Protein AF-A0A2E1Z6Z1-F1 (afdb_monomer)

Foldseek 3Di:
DPPDPVVVVVVVVVVVPDPPPPVVPVLPAAPFALVCLCVVQQVVLVCLLVVDDPDDDPVSVVSNVVSVVSNVVSLVSQCCFHPDDCRNVVSPDPVSNVVSVVD

Sequence (103 aa):
MIKKVNIFIILAIILLAQPAQLQDRDVSLPLLTVKEVMDAIITPMSAIIWGAYELE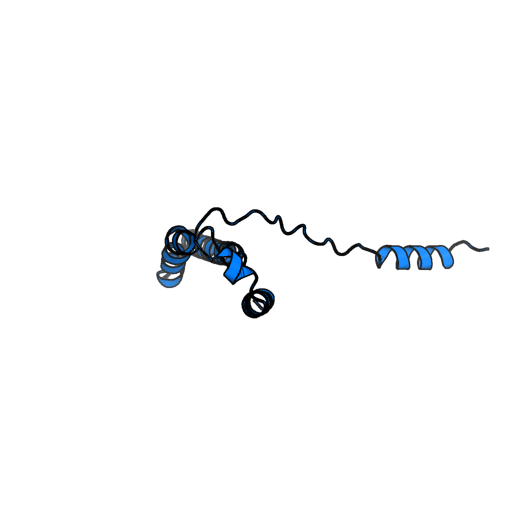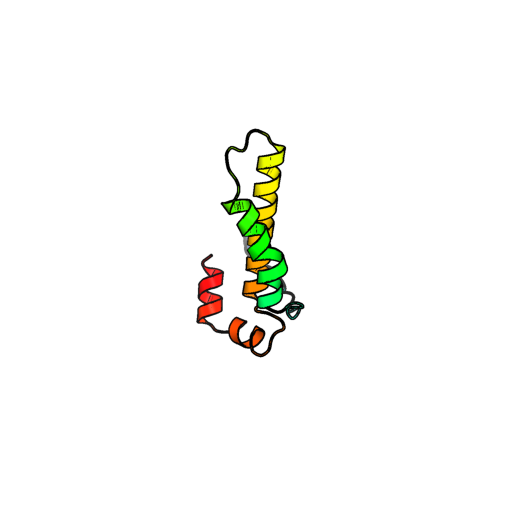TDGEWQEVSNAALAVIAAGDLLAKGGAGAGETAAAVELDWQRYNNQM

pLDDT: mean 85.5, std 17.51, range [41.66, 98.75]

Nearest PDB structures (foldseek):
  2n39-assembly1_A  TM=5.178E-01  e=4.471E+00  Homo sapiens
  5xxb-assembly1_g  TM=5.477E-01  e=9.779E+00  Toxoplasma gondii

Structure (mmCIF, N/CA/C/O backbone):
data_AF-A0A2E1Z6Z1-F1
#
_entry.id   AF-A0A2E1Z6Z1-F1
#
loop_
_atom_site.group_PDB
_atom_site.id
_atom_site.type_symbol
_atom_site.label_atom_id
_atom_site.label_alt_id
_atom_site.label_comp_id
_atom_site.label_asym_id
_atom_site.label_entity_id
_atom_site.label_seq_id
_atom_site.pdbx_PDB_ins_code
_atom_site.Cartn_x
_atom_site.Cartn_y
_atom_site.Car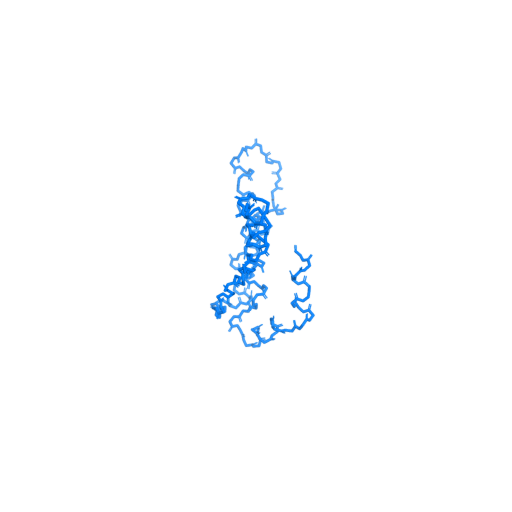tn_z
_atom_site.occupancy
_atom_site.B_iso_or_equiv
_atom_site.auth_seq_id
_atom_site.auth_comp_id
_atom_site.auth_asym_id
_atom_site.auth_atom_id
_atom_site.pdb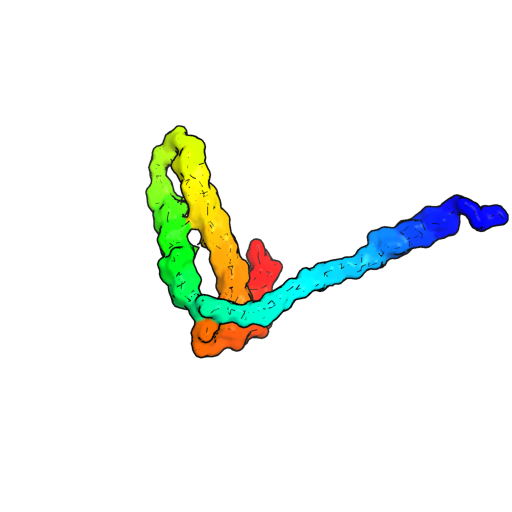x_PDB_model_num
ATOM 1 N N . MET A 1 1 ? 0.294 59.386 -16.805 1.00 46.84 1 MET A N 1
ATOM 2 C CA . MET A 1 1 ? -0.665 58.790 -15.842 1.00 46.84 1 MET A CA 1
ATOM 3 C C . MET A 1 1 ? -0.658 57.251 -15.897 1.00 46.84 1 MET A C 1
ATOM 5 O O . MET A 1 1 ? -1.688 56.620 -15.701 1.00 46.84 1 MET A O 1
ATOM 9 N N . ILE A 1 2 ? 0.512 56.627 -16.103 1.00 56.66 2 ILE A N 1
ATOM 10 C CA . ILE A 1 2 ? 0.689 55.164 -16.046 1.00 56.66 2 ILE A CA 1
ATOM 11 C C . ILE A 1 2 ? 0.794 54.788 -14.568 1.00 56.66 2 ILE A C 1
ATOM 13 O O . ILE A 1 2 ? 1.902 54.747 -14.048 1.00 56.66 2 ILE A O 1
ATOM 17 N N . LYS A 1 3 ? -0.310 54.695 -13.817 1.00 58.50 3 LYS A N 1
ATOM 18 C CA . LYS A 1 3 ? -0.148 54.589 -12.350 1.00 58.50 3 LYS A CA 1
ATOM 19 C C . LYS A 1 3 ? -1.004 53.592 -11.594 1.00 58.50 3 LYS A C 1
ATOM 21 O O . LYS A 1 3 ? -0.663 53.336 -10.451 1.00 58.50 3 LYS A O 1
ATOM 26 N N . LYS A 1 4 ? -2.062 53.006 -12.158 1.00 53.53 4 LYS A N 1
ATOM 27 C CA . LYS A 1 4 ? -2.850 52.011 -11.401 1.00 53.53 4 LYS A CA 1
ATOM 28 C C . LYS A 1 4 ? -3.223 50.795 -12.241 1.00 53.53 4 LYS A C 1
ATOM 30 O O . LYS A 1 4 ? -2.857 49.689 -11.877 1.00 53.53 4 LYS A O 1
ATOM 35 N N . VAL A 1 5 ? -3.818 51.001 -13.418 1.00 59.00 5 VAL A N 1
ATOM 36 C CA . VAL A 1 5 ? -4.289 49.896 -14.280 1.00 59.00 5 VAL A CA 1
ATOM 37 C C . VAL A 1 5 ? -3.143 48.997 -14.775 1.00 59.00 5 VAL A C 1
ATOM 39 O O . VAL A 1 5 ? -3.232 47.784 -14.636 1.00 59.00 5 VAL A O 1
ATOM 42 N N . ASN A 1 6 ? -2.019 49.564 -15.234 1.00 59.31 6 ASN A N 1
ATOM 43 C CA . ASN A 1 6 ? -0.860 48.754 -15.647 1.00 59.31 6 ASN A CA 1
ATOM 44 C C . ASN A 1 6 ? -0.209 47.990 -14.485 1.00 59.31 6 ASN A C 1
ATOM 46 O O . ASN A 1 6 ? 0.312 46.905 -14.704 1.00 59.31 6 ASN A O 1
ATOM 50 N N . ILE A 1 7 ? -0.258 48.521 -13.258 1.00 62.66 7 ILE A N 1
ATOM 51 C CA . ILE A 1 7 ? 0.269 47.827 -12.074 1.00 62.66 7 ILE A CA 1
ATOM 52 C C . ILE A 1 7 ? -0.588 46.602 -11.746 1.00 62.66 7 ILE A C 1
ATOM 54 O O . ILE A 1 7 ? -0.031 45.540 -11.495 1.00 62.66 7 ILE A O 1
ATOM 58 N N . PHE A 1 8 ? -1.919 46.714 -11.816 1.00 62.41 8 PHE A N 1
ATOM 59 C CA . PHE A 1 8 ? -2.808 45.570 -11.587 1.00 62.41 8 PHE A CA 1
ATOM 60 C C . PHE A 1 8 ? -2.640 44.476 -12.647 1.00 62.41 8 PHE A C 1
ATOM 62 O O . PHE A 1 8 ? -2.663 43.299 -12.303 1.00 62.41 8 PHE A O 1
ATOM 69 N N . ILE A 1 9 ? -2.407 44.846 -13.910 1.00 68.06 9 ILE A N 1
ATOM 70 C CA . ILE A 1 9 ? -2.177 43.878 -14.994 1.00 68.06 9 ILE A CA 1
ATOM 71 C C . ILE A 1 9 ? -0.837 43.155 -14.809 1.00 68.06 9 ILE A C 1
ATOM 73 O O . ILE A 1 9 ? -0.779 41.935 -14.918 1.00 68.06 9 ILE A O 1
ATOM 77 N N . ILE A 1 10 ? 0.232 43.881 -14.470 1.00 66.94 10 ILE A N 1
ATOM 78 C CA . ILE A 1 10 ? 1.548 43.277 -14.213 1.00 66.94 10 ILE A CA 1
ATOM 79 C C . ILE A 1 10 ? 1.488 42.357 -12.986 1.00 66.94 10 ILE A C 1
ATOM 81 O O . ILE A 1 10 ? 2.024 41.253 -13.020 1.00 66.94 10 ILE A O 1
ATOM 85 N N . LEU A 1 11 ? 0.782 42.767 -11.928 1.00 65.50 11 LEU A N 1
ATOM 86 C CA . LEU A 1 11 ? 0.615 41.957 -10.723 1.00 65.50 11 LEU A CA 1
ATOM 87 C C . LEU A 1 11 ? -0.208 40.686 -10.991 1.00 65.50 11 LEU A C 1
ATOM 89 O O . LEU A 1 11 ? 0.137 39.626 -10.479 1.00 65.50 11 LEU A O 1
ATOM 93 N N . ALA A 1 12 ? -1.238 40.767 -11.839 1.00 64.25 12 ALA A N 1
ATOM 94 C CA . ALA A 1 12 ? -2.027 39.608 -12.258 1.00 64.25 12 ALA A CA 1
ATOM 95 C C . ALA A 1 12 ? -1.209 38.611 -13.100 1.00 64.25 12 ALA A C 1
ATOM 97 O O . ALA A 1 12 ? -1.369 37.404 -12.944 1.00 64.25 12 ALA A O 1
ATOM 98 N N . ILE A 1 13 ? -0.297 39.099 -13.947 1.00 63.03 13 ILE A N 1
ATOM 99 C CA . ILE A 1 13 ? 0.589 38.246 -14.756 1.00 63.03 13 ILE A CA 1
ATOM 100 C C . ILE A 1 13 ? 1.635 37.543 -13.877 1.00 63.03 13 ILE A C 1
ATOM 102 O O . ILE A 1 13 ? 1.914 36.366 -14.085 1.00 63.03 13 ILE A O 1
ATOM 106 N N . ILE A 1 14 ? 2.171 38.225 -12.858 1.00 64.44 14 ILE A N 1
ATOM 107 C CA . ILE A 1 14 ? 3.122 37.626 -11.905 1.00 64.44 14 ILE A CA 1
ATOM 108 C C . ILE A 1 14 ? 2.434 36.563 -11.033 1.00 64.44 14 ILE A C 1
ATOM 110 O O . ILE A 1 14 ? 3.045 35.544 -10.725 1.00 64.44 14 ILE A O 1
ATOM 114 N N . LEU A 1 15 ? 1.155 36.752 -10.683 1.00 60.25 15 LEU A N 1
ATOM 115 C CA . LEU A 1 15 ? 0.396 35.784 -9.883 1.00 60.25 15 LEU A CA 1
ATOM 116 C C . LEU A 1 15 ? 0.096 34.475 -10.637 1.00 60.25 15 LEU A C 1
ATOM 118 O O . LEU A 1 15 ? -0.055 33.434 -10.004 1.00 60.25 15 LEU A O 1
ATOM 122 N N . LEU A 1 16 ? 0.019 34.525 -11.971 1.00 58.66 16 LEU A N 1
ATOM 123 C CA . LEU A 1 16 ? -0.178 33.356 -12.839 1.00 58.66 16 LEU A CA 1
ATOM 124 C C . LEU A 1 16 ? 1.136 32.644 -13.192 1.00 58.66 16 LEU A C 1
ATOM 126 O O . LEU A 1 16 ? 1.113 31.495 -13.619 1.00 58.66 16 LEU A O 1
ATOM 130 N N . ALA A 1 17 ? 2.278 33.306 -12.998 1.00 55.56 17 ALA A N 1
ATOM 131 C CA . ALA A 1 17 ? 3.609 32.757 -13.232 1.00 55.56 17 ALA A CA 1
ATOM 132 C C . ALA A 1 17 ? 4.185 32.095 -11.971 1.00 55.56 17 ALA A C 1
ATOM 134 O O . ALA A 1 17 ? 5.389 32.175 -11.722 1.00 55.56 17 ALA A O 1
ATOM 135 N N . GLN A 1 18 ? 3.341 31.452 -11.156 1.00 60.34 18 GLN A N 1
ATOM 136 C CA . GLN A 1 18 ? 3.868 30.551 -10.140 1.00 60.34 18 GLN A CA 1
ATOM 137 C C . GLN A 1 18 ? 4.558 29.409 -10.889 1.00 60.34 18 GLN A C 1
ATOM 139 O O . GLN A 1 18 ? 3.891 28.733 -11.679 1.00 60.34 18 GLN A O 1
ATOM 144 N N . PRO A 1 19 ? 5.876 29.193 -10.711 1.00 59.72 19 PRO A N 1
ATOM 145 C CA . PRO A 1 19 ? 6.468 27.960 -11.186 1.00 59.72 19 PRO A CA 1
ATOM 146 C C . PRO A 1 19 ? 5.665 26.853 -10.516 1.00 59.72 19 PRO A C 1
ATOM 148 O O . PRO A 1 19 ? 5.560 26.839 -9.287 1.00 59.72 19 PRO A O 1
ATOM 151 N N . ALA A 1 20 ? 5.050 25.973 -11.312 1.00 57.50 20 ALA A N 1
ATOM 152 C CA . ALA A 1 20 ? 4.604 24.696 -10.789 1.00 57.50 20 ALA A CA 1
ATOM 153 C C . ALA A 1 20 ? 5.816 24.165 -10.033 1.00 57.50 20 ALA A C 1
ATOM 155 O O . ALA A 1 20 ? 6.869 23.956 -10.644 1.00 57.50 20 ALA A O 1
ATOM 156 N N . GLN A 1 21 ? 5.725 24.098 -8.704 1.00 50.97 21 GLN A N 1
ATOM 157 C CA . GLN A 1 21 ? 6.736 23.410 -7.938 1.00 50.97 21 GLN A CA 1
ATOM 158 C C . GLN A 1 21 ? 6.644 21.986 -8.459 1.00 50.97 21 GLN A C 1
ATOM 160 O O . GLN A 1 21 ? 5.727 21.243 -8.122 1.00 50.97 21 GLN A O 1
ATOM 165 N N . LEU A 1 22 ? 7.541 21.659 -9.389 1.00 46.94 22 LEU A N 1
ATOM 166 C CA . LEU A 1 22 ? 7.977 20.307 -9.624 1.00 46.94 22 LEU A CA 1
ATOM 167 C C . LEU A 1 22 ? 8.459 19.908 -8.245 1.00 46.94 22 LEU A C 1
ATOM 169 O O . LEU A 1 22 ? 9.534 20.319 -7.814 1.00 46.94 22 LEU A O 1
ATOM 173 N N . GLN A 1 23 ? 7.555 19.275 -7.500 1.00 47.25 23 GLN A N 1
ATOM 174 C CA . GLN A 1 23 ? 7.878 18.565 -6.288 1.00 47.25 23 GLN A CA 1
ATOM 175 C C . GLN A 1 23 ? 9.056 17.722 -6.720 1.00 47.25 23 GLN A C 1
ATOM 177 O O . GLN A 1 23 ? 8.904 16.889 -7.619 1.00 47.25 23 GLN A O 1
ATOM 182 N N . ASP A 1 24 ? 10.233 18.092 -6.222 1.00 41.66 24 ASP A N 1
ATOM 183 C CA . ASP A 1 24 ? 11.449 17.340 -6.422 1.00 41.66 24 ASP A CA 1
ATOM 184 C C . ASP A 1 24 ? 11.059 15.951 -5.943 1.00 41.66 24 ASP A C 1
ATOM 186 O O . ASP A 1 24 ? 10.840 15.734 -4.747 1.00 41.66 24 ASP A O 1
ATOM 190 N N . ARG A 1 25 ? 10.729 15.066 -6.893 1.00 50.31 25 ARG A N 1
ATOM 191 C CA . ARG A 1 25 ? 10.485 13.671 -6.586 1.00 50.31 25 ARG A CA 1
ATOM 192 C C . ARG A 1 25 ? 11.863 13.264 -6.166 1.00 50.31 25 ARG A C 1
ATOM 194 O O . ARG A 1 25 ? 12.680 13.005 -7.038 1.00 50.31 25 ARG A O 1
ATOM 201 N N . ASP A 1 26 ? 12.118 13.336 -4.868 1.00 52.31 26 ASP A N 1
ATOM 202 C CA 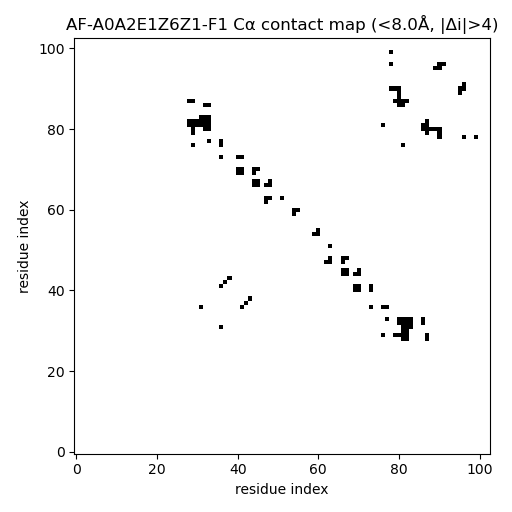. ASP A 1 26 ? 13.325 12.828 -4.270 1.00 52.31 26 ASP A CA 1
ATOM 203 C C . ASP A 1 26 ? 13.447 11.418 -4.840 1.00 52.31 26 ASP A C 1
ATOM 205 O O . ASP A 1 26 ? 12.656 10.528 -4.502 1.00 52.31 26 ASP A O 1
ATOM 209 N N . VAL A 1 27 ? 14.334 11.251 -5.831 1.00 57.69 27 VAL A N 1
ATOM 210 C CA . VAL A 1 27 ? 14.585 9.977 -6.512 1.00 57.69 27 VAL A CA 1
ATOM 211 C C . VAL A 1 27 ? 15.456 9.156 -5.567 1.00 57.69 27 VAL A C 1
ATOM 213 O O . VAL A 1 27 ? 16.487 8.599 -5.931 1.00 57.69 27 VAL A O 1
ATOM 216 N N . SER A 1 28 ? 15.065 9.145 -4.297 1.00 71.62 28 SER A N 1
ATOM 217 C CA . SER A 1 28 ? 15.577 8.252 -3.299 1.00 71.62 28 SER A CA 1
ATOM 218 C C . SER A 1 28 ? 15.134 6.870 -3.739 1.00 71.62 28 SER A C 1
ATOM 220 O O . SER A 1 28 ? 13.939 6.586 -3.881 1.00 71.62 28 SER A O 1
ATOM 222 N N . LEU A 1 29 ? 16.126 6.045 -4.066 1.00 82.19 29 LEU A N 1
ATOM 223 C CA . LEU A 1 29 ? 15.896 4.659 -4.426 1.00 82.19 29 LEU A CA 1
ATOM 224 C C . LEU A 1 29 ? 15.136 3.980 -3.280 1.00 82.19 29 LEU A C 1
ATOM 226 O O . LEU A 1 29 ? 15.449 4.239 -2.112 1.00 82.19 29 LEU A O 1
ATOM 230 N N . PRO A 1 30 ? 14.155 3.114 -3.584 1.00 92.25 30 PRO A N 1
ATOM 231 C CA . PRO A 1 30 ? 13.463 2.372 -2.546 1.00 92.25 30 PRO A CA 1
ATOM 232 C C . PRO A 1 30 ? 14.470 1.631 -1.658 1.00 92.25 30 PRO A C 1
ATOM 234 O O . PRO A 1 30 ? 15.379 0.970 -2.157 1.00 92.25 30 PRO A O 1
ATOM 237 N N . LEU A 1 31 ? 14.317 1.767 -0.341 1.00 94.25 31 LEU A N 1
ATOM 238 C CA . LEU A 1 31 ? 15.172 1.089 0.641 1.00 94.25 31 LEU A CA 1
ATOM 239 C C . LEU A 1 31 ? 14.719 -0.348 0.908 1.00 94.25 31 LEU A C 1
ATOM 241 O O . LEU A 1 31 ? 15.529 -1.192 1.276 1.00 94.25 31 LEU A O 1
ATOM 245 N N . LEU A 1 32 ? 13.421 -0.599 0.747 1.00 96.69 32 LEU A N 1
ATOM 246 C CA . LEU A 1 32 ? 12.772 -1.879 0.997 1.00 96.69 32 LEU A CA 1
ATOM 247 C C . LEU A 1 32 ? 12.329 -2.489 -0.328 1.00 96.69 32 LEU A C 1
ATOM 249 O O . LEU A 1 32 ? 11.939 -1.773 -1.253 1.00 96.69 32 LEU A O 1
ATOM 253 N N . THR A 1 33 ? 12.368 -3.811 -0.414 1.00 98.19 33 THR A N 1
ATOM 254 C CA . THR A 1 33 ? 11.715 -4.560 -1.492 1.00 98.19 33 THR A CA 1
ATOM 255 C C . THR A 1 33 ? 10.197 -4.413 -1.401 1.00 98.19 33 THR A C 1
ATOM 257 O O . THR A 1 33 ? 9.646 -4.158 -0.324 1.00 98.19 33 THR A O 1
ATOM 260 N N . VAL A 1 34 ? 9.492 -4.641 -2.512 1.00 97.56 34 VAL A N 1
ATOM 261 C CA . VAL A 1 34 ? 8.018 -4.679 -2.506 1.00 97.56 34 VAL A CA 1
ATOM 262 C C . VAL A 1 34 ? 7.518 -5.701 -1.484 1.00 97.56 34 VAL A C 1
ATOM 264 O O . VAL A 1 34 ? 6.597 -5.419 -0.718 1.00 97.56 34 VAL A O 1
ATOM 267 N N . LYS A 1 35 ? 8.166 -6.870 -1.421 1.00 98.38 35 LYS A N 1
ATOM 268 C CA . LYS A 1 35 ? 7.826 -7.924 -0.461 1.00 98.38 35 LYS A CA 1
ATOM 269 C C . LYS A 1 35 ? 7.947 -7.450 0.990 1.00 98.38 35 LYS A C 1
ATOM 271 O O . LYS A 1 35 ? 7.056 -7.721 1.785 1.00 98.38 35 LYS A O 1
ATOM 276 N N . GLU A 1 36 ? 9.010 -6.734 1.343 1.00 98.62 36 GLU A N 1
ATOM 277 C CA . GLU A 1 36 ? 9.191 -6.224 2.707 1.00 98.62 36 GLU A CA 1
ATOM 278 C C . GLU A 1 36 ? 8.138 -5.176 3.077 1.00 98.62 36 GLU A C 1
ATOM 280 O O . GLU A 1 36 ? 7.615 -5.222 4.187 1.00 98.62 36 GLU A O 1
ATOM 285 N N . VAL A 1 37 ? 7.762 -4.278 2.158 1.00 98.25 37 VAL A N 1
ATOM 286 C CA . VAL A 1 37 ? 6.663 -3.319 2.391 1.00 98.25 37 VAL A CA 1
ATOM 287 C C . VAL A 1 37 ? 5.328 -4.048 2.582 1.00 98.25 37 VAL A C 1
ATOM 289 O O . VAL A 1 37 ? 4.556 -3.719 3.489 1.00 98.25 37 VAL A O 1
ATOM 292 N N . MET A 1 38 ? 5.068 -5.067 1.759 1.00 98.44 38 MET A N 1
ATOM 293 C CA . MET A 1 38 ? 3.869 -5.901 1.859 1.00 98.44 38 MET A CA 1
ATOM 294 C C . MET A 1 38 ? 3.788 -6.634 3.200 1.00 98.44 38 MET A C 1
ATOM 296 O O . MET A 1 38 ? 2.743 -6.609 3.850 1.00 98.44 38 MET A O 1
ATOM 300 N N . ASP A 1 39 ? 4.880 -7.267 3.621 1.00 98.69 39 ASP A N 1
ATOM 301 C CA . ASP A 1 39 ? 4.920 -8.085 4.833 1.00 98.69 39 ASP A CA 1
ATOM 302 C C . ASP A 1 39 ? 4.922 -7.228 6.106 1.00 98.69 39 ASP A C 1
ATOM 304 O O . ASP A 1 39 ? 4.256 -7.571 7.082 1.00 98.69 39 ASP A O 1
ATOM 308 N N . ALA A 1 40 ? 5.657 -6.112 6.109 1.00 98.31 40 ALA A N 1
ATOM 309 C CA . ALA A 1 40 ? 5.844 -5.295 7.305 1.00 98.31 40 ALA A CA 1
ATOM 310 C C . ALA A 1 40 ? 4.721 -4.276 7.536 1.00 98.31 40 ALA A C 1
ATOM 312 O O . ALA A 1 40 ? 4.488 -3.895 8.682 1.00 98.31 40 ALA A O 1
ATOM 313 N N . ILE A 1 41 ? 4.046 -3.813 6.475 1.00 98.38 41 ILE A N 1
ATOM 314 C CA . ILE A 1 41 ? 3.059 -2.729 6.575 1.00 98.38 41 ILE A CA 1
ATOM 315 C C . ILE A 1 41 ? 1.705 -3.166 6.027 1.00 98.38 41 ILE A C 1
ATOM 317 O O . ILE A 1 41 ? 0.740 -3.238 6.782 1.00 98.38 41 ILE A O 1
ATOM 321 N N . ILE A 1 42 ? 1.606 -3.473 4.731 1.00 98.44 42 ILE A N 1
ATOM 322 C CA . ILE A 1 42 ? 0.289 -3.628 4.089 1.00 98.44 42 ILE A CA 1
ATOM 323 C C . ILE A 1 42 ? -0.485 -4.796 4.690 1.00 98.44 42 ILE A C 1
ATOM 325 O O . ILE A 1 42 ? -1.649 -4.627 5.043 1.00 98.44 42 ILE A O 1
ATOM 329 N N . THR A 1 43 ? 0.148 -5.956 4.853 1.00 98.62 43 THR A N 1
ATOM 330 C CA . THR A 1 43 ? -0.497 -7.150 5.410 1.00 98.62 43 THR A CA 1
ATOM 331 C C . THR A 1 43 ? -0.995 -6.928 6.843 1.00 98.62 43 THR A C 1
ATOM 333 O O . THR A 1 43 ? -2.198 -7.084 7.066 1.00 98.62 43 THR A O 1
ATOM 336 N N . PRO A 1 44 ? -0.152 -6.533 7.822 1.00 98.69 44 PRO A N 1
ATOM 337 C CA . PRO A 1 44 ? -0.619 -6.350 9.194 1.00 98.69 44 PRO A CA 1
ATOM 338 C C . PRO A 1 44 ? -1.612 -5.191 9.337 1.00 98.69 44 PRO A C 1
ATOM 340 O O . PRO A 1 44 ? -2.595 -5.331 10.058 1.00 98.69 44 PRO A O 1
ATOM 343 N N . MET A 1 45 ? -1.423 -4.072 8.630 1.00 98.75 45 MET A N 1
ATOM 344 C CA . MET A 1 45 ? -2.346 -2.935 8.733 1.00 98.75 45 MET A CA 1
ATOM 345 C C . MET A 1 45 ? -3.693 -3.236 8.067 1.00 98.75 45 MET A C 1
ATOM 347 O O . MET A 1 45 ? -4.741 -2.905 8.614 1.00 98.75 45 MET A O 1
ATOM 351 N N . SER A 1 46 ? -3.699 -3.945 6.935 1.00 98.56 46 SER A N 1
ATOM 352 C CA . SER A 1 46 ? -4.948 -4.418 6.327 1.00 98.56 46 SER A CA 1
ATOM 353 C C . SER A 1 46 ? -5.668 -5.414 7.235 1.00 98.56 46 SER A C 1
ATOM 355 O O . SER A 1 46 ? -6.892 -5.381 7.308 1.00 98.56 46 SER A O 1
ATOM 357 N N . ALA A 1 47 ? -4.938 -6.270 7.959 1.00 98.62 47 ALA A N 1
ATOM 358 C CA . ALA A 1 47 ? -5.542 -7.172 8.937 1.00 98.62 47 ALA A CA 1
ATOM 359 C C . ALA A 1 47 ? -6.244 -6.409 10.075 1.00 98.62 47 ALA A C 1
ATOM 361 O O . ALA A 1 47 ? -7.324 -6.825 10.482 1.00 98.62 47 ALA A O 1
ATOM 362 N N . ILE A 1 48 ? -5.691 -5.278 10.533 1.00 98.50 48 ILE A N 1
ATOM 363 C CA . ILE A 1 48 ? -6.357 -4.392 11.507 1.00 98.50 48 ILE A CA 1
ATOM 364 C C . ILE A 1 48 ? -7.645 -3.809 10.911 1.00 98.50 48 ILE A C 1
ATOM 366 O O . ILE A 1 48 ? -8.699 -3.891 11.533 1.00 98.50 48 ILE A O 1
ATOM 370 N N . ILE A 1 49 ? -7.588 -3.275 9.686 1.00 98.50 49 ILE A N 1
ATOM 371 C CA . ILE A 1 49 ? -8.751 -2.655 9.026 1.00 98.50 49 ILE A CA 1
ATOM 372 C C . ILE A 1 49 ? -9.881 -3.670 8.814 1.00 98.50 49 ILE A C 1
ATOM 374 O O . ILE A 1 49 ? -11.028 -3.397 9.152 1.00 98.50 49 ILE A O 1
ATOM 378 N N . TRP A 1 50 ? -9.573 -4.842 8.256 1.00 97.81 50 TRP A N 1
ATOM 379 C CA . TRP A 1 50 ? -10.578 -5.861 7.934 1.00 9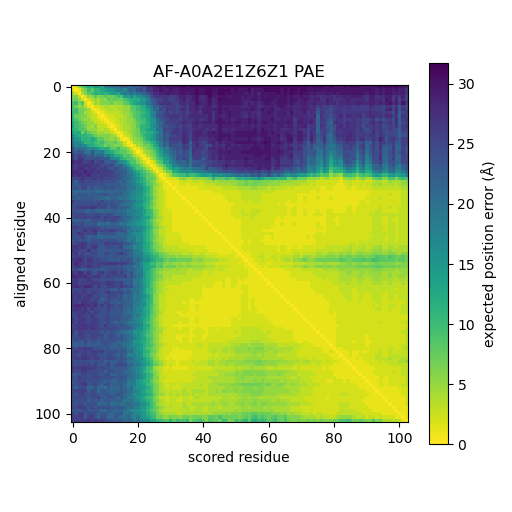7.81 50 TRP A CA 1
ATOM 380 C C . TRP A 1 50 ? -10.991 -6.714 9.135 1.00 97.81 50 TRP A C 1
ATOM 382 O O . TRP A 1 50 ? -12.040 -7.352 9.097 1.00 97.81 50 TRP A O 1
ATOM 392 N N . GLY A 1 51 ? -10.172 -6.739 10.187 1.00 97.44 51 GLY A N 1
ATOM 393 C CA . GLY A 1 51 ? -10.491 -7.367 11.465 1.00 97.44 51 GLY A CA 1
ATOM 394 C C . GLY A 1 51 ? -11.312 -6.476 12.398 1.00 97.44 51 GLY A C 1
ATOM 395 O O . GLY A 1 51 ? -11.797 -6.966 13.415 1.00 97.44 51 GLY A O 1
ATOM 396 N N . ALA A 1 52 ? -11.477 -5.194 12.065 1.00 96.88 52 ALA A N 1
ATOM 397 C CA . ALA A 1 52 ? -12.250 -4.250 12.855 1.00 96.88 52 ALA A CA 1
ATOM 398 C C . ALA A 1 52 ? -13.736 -4.637 12.875 1.00 96.88 52 ALA A C 1
ATOM 400 O O . ALA A 1 52 ? -14.406 -4.662 11.840 1.00 96.88 52 ALA A O 1
ATOM 401 N N . TYR A 1 53 ? -14.263 -4.917 14.064 1.00 95.38 53 TYR A N 1
ATOM 402 C CA . TYR A 1 53 ? -15.658 -5.287 14.269 1.00 95.38 53 TYR A CA 1
ATOM 403 C C . TYR A 1 53 ? -16.168 -4.673 15.573 1.00 95.38 53 TYR A C 1
ATOM 405 O O . TYR A 1 53 ? -15.425 -4.637 16.547 1.00 95.38 53 TYR A O 1
ATOM 413 N N . GLU A 1 54 ? -17.415 -4.183 15.566 1.00 95.56 54 GLU A N 1
ATOM 414 C CA . GLU A 1 54 ? -18.086 -3.588 16.739 1.00 95.56 54 GLU A CA 1
ATOM 415 C C . GLU A 1 54 ? -17.218 -2.560 17.500 1.00 95.56 54 GLU A C 1
ATOM 417 O O . GLU A 1 54 ? -17.067 -2.638 18.709 1.00 95.56 54 GLU A O 1
ATOM 422 N N . LEU A 1 55 ? -16.643 -1.579 16.789 1.00 97.38 55 LEU A N 1
ATOM 423 C CA . LEU A 1 55 ? -15.843 -0.508 17.406 1.00 97.38 55 LEU A CA 1
ATOM 424 C C . LEU A 1 55 ? -16.745 0.426 18.233 1.00 97.38 55 LEU A C 1
ATOM 426 O O . LEU A 1 55 ? -17.642 1.072 17.681 1.00 97.38 55 LEU A O 1
ATOM 430 N N . GLU A 1 56 ? -16.490 0.539 19.534 1.00 97.31 56 GLU A N 1
ATOM 431 C CA . GLU A 1 56 ? -17.337 1.282 20.479 1.00 97.31 56 GLU A CA 1
ATOM 432 C C . GLU A 1 56 ? -16.692 2.587 20.952 1.00 97.31 56 GLU A C 1
ATOM 434 O O . GLU A 1 56 ? -17.384 3.521 21.365 1.00 97.31 56 GLU A O 1
ATOM 439 N N . THR A 1 57 ? -15.365 2.666 20.893 1.00 98.12 57 THR A N 1
ATOM 440 C CA . THR A 1 57 ? -14.588 3.763 21.465 1.00 98.12 57 THR A CA 1
ATOM 441 C C . THR A 1 57 ? -13.826 4.548 20.405 1.00 98.12 57 THR A C 1
ATOM 443 O O . THR A 1 57 ? -13.376 4.011 19.393 1.00 98.12 57 THR A O 1
ATOM 446 N N . ASP A 1 58 ? -13.591 5.834 20.675 1.00 98.19 58 ASP A N 1
ATOM 447 C CA . ASP A 1 58 ? -12.751 6.676 19.814 1.00 98.19 58 ASP A CA 1
ATOM 448 C C . ASP A 1 58 ? -11.330 6.106 19.654 1.00 98.19 58 ASP A C 1
ATOM 450 O O . ASP A 1 58 ? -10.702 6.288 18.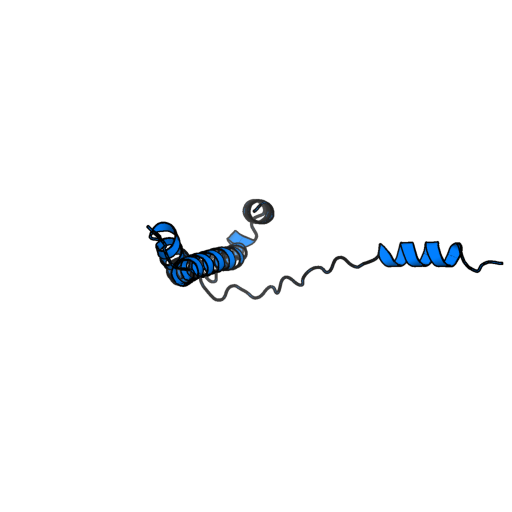614 1.00 98.19 58 ASP A O 1
ATOM 454 N N . GLY A 1 59 ? -10.823 5.392 20.667 1.00 98.19 59 GLY A N 1
ATOM 455 C CA . GLY A 1 59 ? -9.517 4.736 20.611 1.00 98.19 59 GLY A CA 1
ATOM 456 C C . GLY A 1 59 ? -9.459 3.623 19.564 1.00 98.19 59 GLY A C 1
ATOM 457 O O . GLY A 1 59 ? -8.509 3.568 18.786 1.00 98.19 59 GLY A O 1
ATOM 458 N N . GLU A 1 60 ? -10.495 2.790 19.493 1.00 97.50 60 GLU A N 1
ATOM 459 C CA . GLU A 1 60 ? -10.615 1.721 18.494 1.00 97.50 60 GLU A CA 1
ATOM 460 C C . GLU A 1 60 ? -10.767 2.296 17.078 1.00 97.50 60 GLU A C 1
ATOM 462 O O . GLU A 1 60 ? -10.100 1.851 16.141 1.00 97.50 60 GLU A O 1
ATOM 467 N N . TRP A 1 61 ? -11.565 3.356 16.917 1.00 98.25 61 TRP A N 1
ATOM 468 C CA . TRP A 1 61 ? -11.656 4.082 15.645 1.00 98.25 61 TRP A CA 1
ATOM 469 C C . TRP A 1 61 ? -10.322 4.715 15.236 1.00 98.25 61 TRP A C 1
ATOM 471 O O . TRP A 1 61 ? -9.964 4.708 14.054 1.00 98.25 61 TRP A O 1
ATOM 481 N N . GLN A 1 62 ? -9.559 5.236 16.197 1.00 98.56 62 GLN A N 1
ATOM 482 C CA . GLN A 1 62 ? -8.244 5.811 15.935 1.00 98.56 62 GLN A CA 1
ATOM 483 C C . GLN A 1 62 ? -7.232 4.748 15.495 1.00 98.56 62 GLN A C 1
ATOM 485 O O . GLN A 1 62 ? -6.414 5.026 14.617 1.00 98.56 62 GLN A O 1
ATOM 490 N N . GLU A 1 63 ? -7.281 3.540 16.056 1.00 98.25 63 GLU A N 1
ATOM 491 C CA . GLU A 1 63 ? -6.418 2.432 15.638 1.00 98.25 63 GLU A CA 1
ATOM 492 C C . GLU A 1 63 ? -6.661 2.053 14.171 1.00 98.25 63 GLU A C 1
ATOM 494 O O . GLU A 1 63 ? -5.715 1.997 13.381 1.00 98.25 63 GLU A O 1
ATOM 499 N N . VAL A 1 64 ? -7.927 1.902 13.774 1.00 98.56 64 VAL A N 1
ATOM 500 C CA . VAL A 1 64 ? -8.300 1.609 12.379 1.00 98.56 64 VAL A CA 1
ATOM 501 C C . VAL A 1 64 ? -7.905 2.750 11.442 1.00 98.56 64 VAL A C 1
ATOM 503 O O . VAL A 1 64 ? -7.375 2.507 10.358 1.00 98.56 64 VAL A O 1
ATOM 506 N N . SER A 1 65 ? -8.101 4.000 11.869 1.00 98.56 65 SER A N 1
ATOM 507 C CA . SER A 1 65 ? -7.674 5.184 11.116 1.00 98.56 65 SER A CA 1
ATOM 508 C C . SER A 1 65 ? -6.158 5.201 10.894 1.00 98.56 65 SER A C 1
ATOM 510 O O . SER A 1 65 ? -5.689 5.391 9.771 1.00 98.56 65 SER A O 1
ATOM 512 N N . ASN A 1 66 ? -5.373 4.914 11.936 1.00 98.75 66 ASN A N 1
ATOM 513 C CA . ASN A 1 66 ? -3.916 4.836 11.836 1.00 98.75 66 ASN A CA 1
ATOM 514 C C . ASN A 1 66 ? -3.469 3.707 10.897 1.00 98.75 66 ASN A C 1
ATOM 516 O O . ASN A 1 66 ? -2.561 3.910 10.090 1.00 98.75 66 ASN A O 1
ATOM 520 N N . ALA A 1 67 ? -4.120 2.542 10.961 1.00 98.75 67 ALA A N 1
ATOM 521 C CA . ALA A 1 67 ? -3.844 1.434 10.053 1.00 98.75 67 ALA A CA 1
ATOM 522 C C . ALA A 1 67 ? -4.155 1.806 8.592 1.00 98.75 67 ALA A C 1
ATOM 524 O O . ALA A 1 67 ? -3.340 1.553 7.704 1.00 98.75 67 ALA A O 1
ATOM 525 N N . ALA A 1 68 ? -5.280 2.480 8.336 1.00 98.56 68 ALA A N 1
ATOM 526 C CA . ALA A 1 68 ? -5.630 2.971 7.004 1.00 98.56 68 ALA A CA 1
ATOM 527 C C . ALA A 1 68 ? -4.602 3.980 6.468 1.00 98.56 68 ALA A C 1
ATOM 529 O O . ALA A 1 68 ? -4.152 3.853 5.328 1.00 98.56 68 ALA A O 1
ATOM 530 N N . LEU A 1 69 ? -4.167 4.933 7.297 1.00 98.62 69 LEU A N 1
ATOM 531 C CA . LEU A 1 69 ? -3.115 5.886 6.931 1.00 98.62 69 LEU A CA 1
ATOM 532 C C . LEU A 1 69 ? -1.793 5.182 6.598 1.00 98.62 69 LEU A C 1
ATOM 534 O O . LEU A 1 69 ? -1.124 5.561 5.638 1.00 98.62 69 LEU A O 1
ATOM 538 N N . ALA A 1 70 ? -1.433 4.136 7.344 1.00 98.50 70 ALA A N 1
ATOM 539 C CA . ALA A 1 70 ? -0.239 3.346 7.064 1.00 98.50 70 ALA A CA 1
ATOM 540 C C . ALA A 1 70 ? -0.336 2.586 5.728 1.00 98.50 70 ALA A C 1
ATOM 542 O O . ALA A 1 70 ? 0.647 2.544 4.988 1.00 98.50 70 ALA A O 1
ATOM 543 N N . VAL A 1 71 ? -1.506 2.034 5.377 1.00 98.2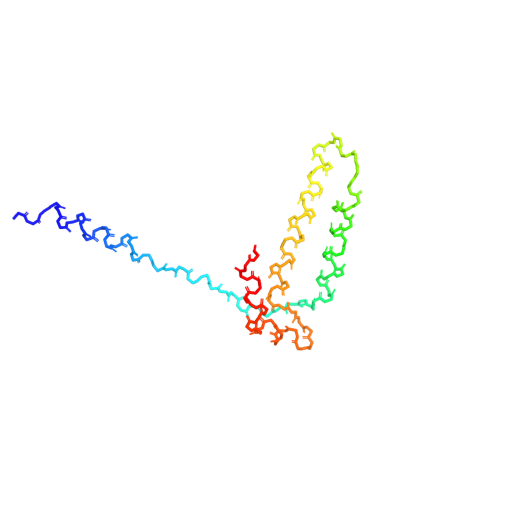5 71 VAL A N 1
ATOM 544 C CA . VAL A 1 71 ? -1.726 1.394 4.064 1.00 98.25 71 VAL A CA 1
ATOM 545 C C . VAL A 1 71 ? -1.622 2.411 2.924 1.00 98.25 71 VAL A C 1
ATOM 547 O O . VAL A 1 71 ? -0.975 2.121 1.919 1.00 98.25 71 VAL A O 1
ATOM 550 N N . ILE A 1 72 ? -2.189 3.611 3.085 1.00 96.56 72 ILE A N 1
ATOM 551 C CA . ILE A 1 72 ? -2.079 4.696 2.093 1.00 96.56 72 ILE A CA 1
ATOM 552 C C . ILE A 1 72 ? -0.610 5.085 1.891 1.00 96.56 72 ILE A C 1
ATOM 554 O O . ILE A 1 72 ? -0.121 5.087 0.763 1.00 96.56 72 ILE A O 1
ATOM 558 N N . ALA A 1 73 ? 0.123 5.328 2.981 1.00 95.94 73 ALA A N 1
ATOM 559 C CA . ALA A 1 73 ? 1.543 5.665 2.915 1.00 95.94 73 ALA A CA 1
ATOM 560 C C . ALA A 1 73 ? 2.382 4.541 2.278 1.00 95.94 73 ALA A C 1
ATOM 562 O O . ALA A 1 73 ? 3.324 4.811 1.534 1.00 95.94 73 ALA A O 1
ATOM 563 N N . ALA A 1 74 ? 2.040 3.273 2.525 1.00 96.38 74 ALA A N 1
ATOM 564 C CA . ALA A 1 74 ? 2.683 2.145 1.857 1.00 96.38 74 ALA A CA 1
ATOM 565 C C . ALA A 1 74 ? 2.389 2.111 0.349 1.00 96.38 74 ALA A C 1
ATOM 567 O O . ALA A 1 74 ? 3.271 1.743 -0.425 1.00 96.38 74 ALA A O 1
ATOM 568 N N . GLY A 1 75 ? 1.200 2.541 -0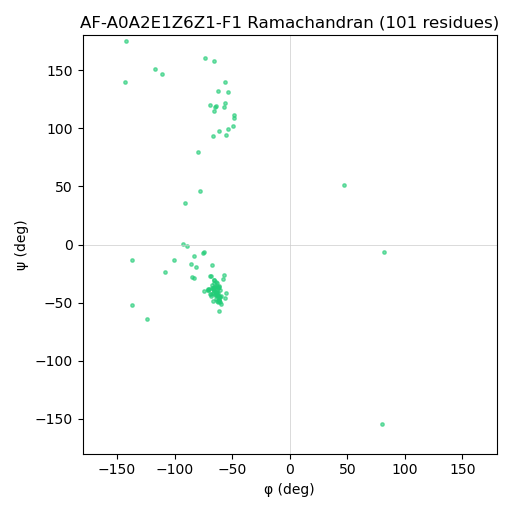.081 1.00 94.19 75 GLY A N 1
ATOM 569 C CA . GLY A 1 75 ? 0.874 2.743 -1.495 1.00 94.19 75 GLY A CA 1
ATOM 570 C C . GLY A 1 75 ? 1.839 3.712 -2.182 1.00 94.19 75 GLY A C 1
ATOM 571 O O . GLY A 1 75 ? 2.392 3.383 -3.232 1.00 94.19 75 GLY A O 1
ATOM 572 N N . ASP A 1 76 ? 2.140 4.846 -1.544 1.00 92.25 76 ASP A N 1
ATOM 573 C CA . ASP A 1 76 ? 3.112 5.826 -2.057 1.00 92.25 76 ASP A CA 1
ATOM 574 C C . ASP A 1 76 ? 4.538 5.261 -2.154 1.00 92.25 76 ASP A C 1
ATOM 576 O O . ASP A 1 76 ? 5.306 5.631 -3.051 1.00 92.25 76 ASP A O 1
ATOM 580 N N . LEU A 1 77 ? 4.913 4.364 -1.234 1.00 93.62 77 LEU A N 1
ATOM 581 C CA . LEU A 1 77 ? 6.185 3.644 -1.309 1.00 93.62 77 LEU A CA 1
ATOM 582 C C . LEU A 1 77 ? 6.193 2.692 -2.508 1.00 93.62 77 LEU A C 1
ATOM 584 O O . LEU A 1 77 ? 7.122 2.738 -3.312 1.00 93.62 77 LEU A O 1
ATOM 588 N N . LEU A 1 78 ? 5.141 1.884 -2.670 1.00 93.88 78 LEU A N 1
ATOM 589 C CA . LEU A 1 78 ? 5.035 0.912 -3.759 1.00 93.88 78 LEU A CA 1
ATOM 590 C C . LEU A 1 78 ? 4.940 1.559 -5.143 1.00 93.88 78 LEU A C 1
ATOM 592 O O . LEU A 1 78 ? 5.450 0.991 -6.108 1.00 93.88 78 LEU A O 1
ATOM 596 N N . ALA A 1 79 ? 4.364 2.758 -5.262 1.00 93.38 79 ALA A N 1
ATOM 597 C CA . ALA A 1 79 ? 4.330 3.509 -6.519 1.00 93.38 79 ALA A CA 1
ATOM 598 C C . ALA A 1 79 ? 5.739 3.759 -7.097 1.00 93.38 79 ALA A C 1
ATOM 600 O O . ALA A 1 79 ? 5.897 3.872 -8.315 1.00 93.38 79 ALA A O 1
ATOM 601 N N . LYS A 1 80 ? 6.770 3.790 -6.239 1.00 91.44 80 LYS A N 1
ATOM 602 C CA . LYS A 1 80 ? 8.187 3.958 -6.606 1.00 91.44 80 LYS A CA 1
ATOM 603 C C . LYS A 1 80 ? 8.905 2.630 -6.888 1.00 91.44 80 LYS A C 1
ATOM 605 O O . LYS A 1 80 ? 10.085 2.647 -7.236 1.00 91.44 80 LYS A O 1
ATOM 610 N N . GLY A 1 81 ? 8.213 1.498 -6.761 1.00 93.75 81 GLY A N 1
ATOM 611 C CA . GLY A 1 81 ? 8.797 0.160 -6.811 1.00 93.75 81 GLY A CA 1
ATOM 612 C C . GLY A 1 81 ? 9.444 -0.234 -5.487 1.00 93.75 81 GLY A C 1
ATOM 613 O O . GLY A 1 81 ? 9.078 0.263 -4.424 1.00 93.75 81 GLY A O 1
ATOM 614 N N . GLY A 1 82 ? 10.420 -1.132 -5.557 1.00 95.56 82 GLY A N 1
ATOM 615 C CA . GLY A 1 82 ? 11.158 -1.626 -4.399 1.00 95.56 82 GLY A CA 1
ATOM 616 C C . GLY A 1 82 ? 12.639 -1.852 -4.701 1.00 95.56 82 GLY A C 1
ATOM 617 O O . GLY A 1 82 ? 13.098 -1.684 -5.830 1.00 95.56 82 GLY A O 1
ATOM 618 N N . ALA A 1 83 ? 13.397 -2.199 -3.665 1.00 96.25 83 ALA A N 1
ATOM 619 C CA . ALA A 1 83 ? 14.835 -2.459 -3.727 1.00 96.25 83 ALA A CA 1
ATOM 620 C C . ALA A 1 83 ? 15.190 -3.809 -4.384 1.00 96.25 83 ALA A C 1
ATOM 622 O O . ALA A 1 83 ? 16.368 -4.126 -4.564 1.00 96.25 83 ALA A O 1
ATOM 623 N N . GLY A 1 84 ? 14.191 -4.639 -4.695 1.00 96.31 84 GLY A N 1
ATOM 624 C CA . GLY A 1 84 ? 14.376 -5.963 -5.268 1.00 96.31 84 GLY A CA 1
ATOM 625 C C . GLY A 1 84 ? 14.789 -5.909 -6.736 1.00 96.31 84 GLY A C 1
ATOM 626 O O . GLY A 1 84 ? 14.608 -4.914 -7.442 1.00 96.31 84 GLY A O 1
ATOM 627 N N . ALA A 1 85 ? 15.356 -7.014 -7.220 1.00 96.06 85 ALA A N 1
ATOM 628 C CA . ALA A 1 85 ? 15.814 -7.113 -8.599 1.00 96.06 85 ALA A CA 1
ATOM 629 C C . ALA A 1 85 ? 14.665 -6.835 -9.586 1.00 96.06 85 ALA A C 1
ATOM 631 O O . ALA A 1 85 ? 13.677 -7.563 -9.625 1.00 96.06 85 ALA A O 1
ATOM 632 N N . GLY A 1 86 ? 14.817 -5.781 -10.392 1.00 94.44 86 GLY A N 1
ATOM 633 C CA . GLY A 1 86 ? 13.838 -5.378 -11.404 1.00 94.44 86 GLY A CA 1
ATOM 634 C C . GLY A 1 86 ? 12.655 -4.553 -10.886 1.00 94.44 86 GLY A C 1
ATOM 635 O O . GLY A 1 86 ? 11.909 -4.025 -11.703 1.00 94.44 86 GLY A O 1
ATOM 636 N N . GLU A 1 87 ? 12.495 -4.361 -9.575 1.00 96.19 87 GLU A N 1
ATOM 637 C CA . GLU A 1 87 ? 11.325 -3.667 -9.012 1.00 96.19 87 GLU A CA 1
ATOM 638 C C . GLU A 1 87 ? 11.327 -2.162 -9.340 1.00 96.19 87 GLU A C 1
ATOM 640 O O . GLU A 1 87 ? 10.314 -1.623 -9.782 1.00 96.19 87 GLU A O 1
ATOM 645 N N . THR A 1 88 ? 12.474 -1.479 -9.236 1.00 93.62 88 THR A N 1
ATOM 646 C CA . THR A 1 88 ? 12.609 -0.082 -9.698 1.00 93.62 88 THR A CA 1
ATOM 647 C C . THR A 1 88 ? 12.413 0.053 -11.211 1.00 93.62 88 THR A C 1
ATOM 649 O O . THR A 1 88 ? 11.907 1.068 -11.686 1.00 93.62 88 THR A O 1
ATOM 652 N N . ALA A 1 89 ? 12.807 -0.963 -11.989 1.00 93.19 89 ALA A N 1
ATOM 653 C CA . ALA A 1 89 ? 12.624 -0.955 -13.440 1.00 93.19 89 ALA A CA 1
ATOM 654 C C . ALA A 1 89 ? 11.141 -1.108 -13.819 1.00 93.19 89 ALA A C 1
ATOM 656 O O . ALA A 1 89 ? 10.666 -0.404 -14.704 1.00 93.19 89 ALA A O 1
ATOM 657 N N . ALA A 1 90 ? 10.397 -1.953 -13.101 1.00 93.12 90 ALA A N 1
ATOM 658 C CA . ALA A 1 90 ? 8.949 -2.063 -13.256 1.00 93.12 90 ALA A CA 1
ATOM 659 C C . ALA A 1 90 ? 8.238 -0.744 -12.891 1.00 93.12 90 ALA A C 1
ATOM 661 O O . ALA A 1 90 ? 7.293 -0.331 -13.556 1.00 93.12 90 ALA A O 1
ATOM 662 N N . ALA A 1 91 ? 8.736 -0.015 -11.885 1.00 93.94 91 ALA A N 1
ATOM 663 C CA . ALA A 1 91 ? 8.136 1.249 -11.455 1.00 93.94 91 ALA A CA 1
ATOM 664 C C . ALA A 1 91 ? 8.240 2.399 -12.477 1.00 93.94 91 ALA A C 1
ATOM 666 O O . ALA A 1 91 ? 7.512 3.393 -12.380 1.00 93.94 91 ALA A O 1
ATOM 667 N N . VAL A 1 92 ? 9.131 2.290 -13.469 1.00 93.38 92 VAL A N 1
ATOM 668 C CA . VAL A 1 92 ? 9.227 3.267 -14.565 1.00 93.38 92 VAL A CA 1
ATOM 669 C C . VAL A 1 92 ? 8.401 2.884 -15.795 1.00 93.38 92 VAL A C 1
ATOM 671 O O . VAL A 1 92 ? 8.377 3.639 -16.767 1.00 93.38 92 VAL A O 1
ATOM 674 N N . GLU A 1 93 ? 7.694 1.750 -15.763 1.00 95.62 93 GLU A N 1
ATOM 675 C CA . GLU A 1 93 ? 6.775 1.364 -16.832 1.00 95.62 93 GLU A CA 1
ATOM 676 C C . GLU A 1 93 ? 5.633 2.381 -16.961 1.00 95.62 93 GLU A C 1
ATOM 678 O O . GLU A 1 93 ? 4.991 2.776 -15.984 1.00 95.62 93 GLU A O 1
ATOM 683 N N . LEU A 1 94 ? 5.355 2.812 -18.195 1.00 95.06 94 LEU A N 1
ATOM 684 C CA . LEU A 1 94 ? 4.373 3.869 -18.461 1.00 95.06 94 LEU A CA 1
ATOM 685 C C . LEU A 1 94 ? 2.963 3.498 -17.998 1.00 95.06 94 LEU A C 1
ATOM 687 O O . LEU A 1 94 ? 2.222 4.368 -17.542 1.00 95.06 94 LEU A O 1
ATOM 691 N N . ASP A 1 95 ? 2.588 2.226 -18.118 1.00 95.25 95 ASP A N 1
ATOM 692 C CA . ASP A 1 95 ? 1.268 1.763 -17.698 1.00 95.25 95 ASP A CA 1
ATOM 693 C C . ASP A 1 95 ? 1.138 1.764 -16.170 1.00 95.25 95 ASP A C 1
ATOM 695 O O . ASP A 1 95 ? 0.119 2.221 -15.651 1.00 95.25 95 ASP A O 1
ATOM 699 N N . TRP A 1 96 ? 2.198 1.379 -15.450 1.00 92.88 96 TRP A N 1
ATOM 700 C CA . TRP A 1 96 ? 2.268 1.476 -13.991 1.00 92.88 96 TRP A CA 1
ATOM 701 C C . TRP A 1 96 ? 2.157 2.925 -13.508 1.00 92.88 96 TRP A C 1
ATOM 703 O O . TRP A 1 96 ? 1.339 3.248 -12.646 1.00 92.88 96 TRP A O 1
ATOM 713 N N . GLN A 1 97 ? 2.928 3.834 -14.108 1.00 93.75 97 GLN A N 1
ATOM 714 C CA . GLN A 1 97 ? 2.861 5.257 -13.772 1.00 93.75 97 GLN A CA 1
ATOM 715 C C . GLN A 1 97 ? 1.487 5.854 -14.080 1.00 93.75 97 GLN A C 1
ATOM 717 O O . GLN A 1 97 ? 0.962 6.632 -13.286 1.00 93.75 97 GLN A O 1
ATOM 722 N N . ARG A 1 98 ? 0.886 5.495 -15.222 1.00 94.94 98 ARG A N 1
ATOM 723 C CA . ARG A 1 98 ? -0.454 5.965 -15.589 1.00 94.94 98 ARG A CA 1
ATOM 724 C C . ARG A 1 98 ? -1.493 5.508 -14.572 1.00 94.94 98 ARG A C 1
ATOM 726 O O . ARG A 1 98 ? -2.309 6.331 -14.177 1.00 94.94 98 ARG A O 1
ATOM 733 N N . TYR A 1 99 ? -1.449 4.243 -14.164 1.00 93.06 99 TYR A N 1
ATOM 734 C CA . TYR A 1 99 ? -2.357 3.695 -13.162 1.00 93.06 99 TYR A CA 1
ATOM 735 C C . TYR A 1 99 ? -2.233 4.433 -11.822 1.00 93.06 99 TYR A C 1
ATOM 737 O O . TYR A 1 99 ? -3.228 4.934 -11.311 1.00 93.06 99 TYR A O 1
ATOM 745 N N . ASN A 1 100 ? -1.015 4.593 -11.294 1.00 91.38 100 ASN A N 1
ATOM 746 C CA . ASN A 1 100 ? -0.817 5.252 -9.998 1.00 91.38 100 ASN A CA 1
ATOM 747 C C . ASN A 1 100 ? -1.142 6.749 -10.008 1.00 91.38 100 ASN A C 1
ATOM 749 O O . ASN A 1 100 ? -1.522 7.285 -8.981 1.00 91.38 100 ASN A O 1
ATOM 753 N N . ASN A 1 101 ? -1.030 7.433 -11.150 1.00 89.75 101 ASN A N 1
ATOM 754 C CA . ASN A 1 101 ? -1.431 8.840 -11.257 1.00 89.75 101 ASN A CA 1
ATOM 755 C C . ASN A 1 101 ? -2.965 9.035 -11.324 1.00 89.75 101 ASN A C 1
ATOM 757 O O . ASN A 1 101 ? -3.419 10.178 -11.376 1.00 89.75 101 ASN A O 1
ATOM 761 N N . GLN A 1 102 ? -3.751 7.956 -11.426 1.00 88.81 102 GLN A N 1
ATOM 762 C CA . GLN A 1 102 ? -5.222 7.995 -11.451 1.00 88.81 102 GLN A CA 1
ATOM 763 C C . GLN A 1 102 ? -5.866 7.645 -10.104 1.00 88.81 102 GLN A C 1
ATOM 765 O O . GLN A 1 102 ? -7.072 7.849 -9.957 1.00 88.81 102 GLN A O 1
ATOM 770 N N . MET A 1 103 ? -5.084 7.092 -9.177 1.00 78.25 103 MET A N 1
ATOM 771 C CA . MET A 1 103 ? -5.482 6.800 -7.799 1.00 78.25 103 MET A CA 1
ATOM 772 C C . MET A 1 103 ? -5.277 8.032 -6.921 1.00 78.25 103 MET A C 1
ATOM 774 O O . MET A 1 103 ? -6.122 8.236 -6.023 1.00 78.25 103 MET A O 1
#

Solvent-accessible surface area (backbone atoms only — not comparable to full-atom values): 6032 Å² total; per-residue (Å²): 135,94,75,54,70,68,56,54,54,53,53,53,53,56,67,70,60,61,74,76,75,73,70,75,72,73,80,68,72,46,88,48,29,56,66,53,49,39,64,74,41,40,50,58,26,48,48,49,50,75,65,61,68,89,74,85,45,73,68,54,52,47,52,38,50,52,24,50,52,50,40,53,54,47,49,64,47,52,62,55,21,11,54,41,94,62,30,47,62,53,34,69,34,67,68,54,46,55,53,62,75,72,110

Radius of gyration: 22.2 Å; Cα contacts (8 Å, |Δi|>4): 73; chains: 1; bounding box: 34×67×40 Å

Secondary structure (DSSP, 8-state):
--SSHHHHHHHHHHHH--------------SS-HHHHIIIIIHHHHHHHHH--S--SHHHHHHHHHHHHHHHHHHHHHTT--SSTTHHHHHT-HHHHHHHTT-

Mean predicted aligned error: 11.26 Å